Protein AF-A0A527G2M5-F1 (afdb_monomer_lite)

Secondary structure (DSSP, 8-state):
-HHHHT--EE-TT--HHHHHHHHHH-SS-EEBSS--BTTTS--TTSBPHHHHHHHHHTT--EEEP--HHHH-SS--SHHHHHHHHHHHHHHH-GGGEEE----------

Structure (mmCIF, N/CA/C/O backbone):
data_AF-A0A527G2M5-F1
#
_entry.id   AF-A0A527G2M5-F1
#
loop_
_atom_site.group_PDB
_atom_site.id
_atom_site.type_symbol
_atom_site.label_atom_id
_atom_site.label_alt_id
_atom_site.label_comp_id
_atom_site.label_asym_id
_atom_site.label_entity_id
_atom_site.label_seq_id
_atom_site.pdbx_PDB_ins_code
_atom_site.Cartn_x
_atom_site.Cartn_y
_atom_site.Cartn_z
_atom_site.occupancy
_atom_site.B_iso_or_equiv
_atom_site.auth_seq_id
_atom_site.auth_comp_id
_atom_site.auth_asym_id
_atom_site.auth_atom_id
_atom_site.pdbx_PDB_model_num
ATOM 1 N N . GLU A 1 1 ? -10.031 10.266 18.111 1.00 97.00 1 GLU A N 1
ATOM 2 C CA . GLU A 1 1 ? -11.334 10.749 17.605 1.00 97.00 1 GLU A CA 1
ATOM 3 C C . GLU A 1 1 ? -11.792 10.048 16.324 1.00 97.00 1 GLU A C 1
ATOM 5 O O . GLU A 1 1 ? -12.881 9.491 16.334 1.00 97.00 1 GLU A O 1
ATOM 10 N N . MET A 1 2 ? -10.975 9.973 15.262 1.00 98.00 2 MET A N 1
ATOM 11 C CA . MET A 1 2 ? -11.338 9.281 14.002 1.00 98.00 2 MET A CA 1
ATOM 12 C C . MET A 1 2 ? -11.881 7.856 14.222 1.00 98.00 2 MET A C 1
ATOM 14 O O . MET A 1 2 ? -12.956 7.523 13.727 1.00 98.00 2 MET A O 1
ATOM 18 N N . ASN A 1 3 ? -11.229 7.063 15.081 1.00 98.06 3 ASN A N 1
ATOM 19 C CA . ASN A 1 3 ? -11.691 5.710 15.421 1.00 98.06 3 ASN A CA 1
ATOM 20 C C . ASN A 1 3 ? -13.053 5.673 16.134 1.00 98.06 3 ASN A C 1
ATOM 22 O O . ASN A 1 3 ? -13.812 4.721 15.952 1.00 98.06 3 ASN A O 1
ATOM 26 N N . ARG A 1 4 ? -13.375 6.699 16.936 1.00 98.12 4 ARG A N 1
ATOM 27 C CA . ARG A 1 4 ? -14.676 6.843 17.614 1.00 98.12 4 ARG A CA 1
ATOM 28 C C . ARG A 1 4 ? -15.782 7.131 16.598 1.00 98.12 4 ARG A C 1
ATOM 30 O O . ARG A 1 4 ? -16.879 6.604 16.734 1.00 98.12 4 ARG A O 1
ATOM 37 N N . LEU A 1 5 ? -15.472 7.947 15.590 1.00 98.19 5 LEU A N 1
ATOM 38 C CA . LEU A 1 5 ? -16.386 8.324 14.509 1.00 98.19 5 LEU A CA 1
ATOM 39 C C . LEU A 1 5 ? -16.524 7.248 13.422 1.00 98.19 5 LEU A C 1
ATOM 41 O O . LEU A 1 5 ? -17.438 7.328 12.611 1.00 98.19 5 LEU A O 1
ATOM 45 N N . GLY A 1 6 ? -15.640 6.247 13.396 1.00 96.31 6 GLY A N 1
ATOM 46 C CA . GLY A 1 6 ? -15.619 5.235 12.337 1.00 96.31 6 GLY A CA 1
ATOM 47 C C . GLY A 1 6 ? -15.051 5.751 11.012 1.00 96.31 6 GLY A C 1
ATOM 48 O O . GLY A 1 6 ? -15.383 5.217 9.961 1.00 96.31 6 GLY A O 1
ATOM 49 N N . MET A 1 7 ? -14.208 6.784 11.056 1.00 97.12 7 MET A N 1
ATOM 50 C CA . MET A 1 7 ? -13.492 7.283 9.882 1.00 97.12 7 MET A CA 1
ATOM 51 C C . MET A 1 7 ? -12.245 6.441 9.621 1.00 97.12 7 MET A C 1
ATOM 53 O O . MET A 1 7 ? -11.521 6.106 10.561 1.00 97.12 7 MET A O 1
ATOM 57 N N . PHE A 1 8 ? -11.955 6.162 8.349 1.00 94.19 8 PHE A N 1
ATOM 58 C CA . PHE A 1 8 ? -10.657 5.610 7.971 1.00 94.19 8 PHE A CA 1
ATOM 59 C C . PHE A 1 8 ? -9.542 6.607 8.274 1.00 94.19 8 PHE A C 1
ATOM 61 O O . PHE A 1 8 ? -9.681 7.807 8.025 1.00 94.19 8 PHE A O 1
ATOM 68 N N . VAL A 1 9 ? -8.429 6.091 8.789 1.00 98.25 9 VAL A N 1
ATOM 69 C CA . VAL A 1 9 ? -7.179 6.841 8.883 1.00 98.25 9 VAL A CA 1
ATOM 70 C C . VAL A 1 9 ? -6.340 6.469 7.671 1.00 98.25 9 VAL A C 1
ATOM 72 O O . VAL A 1 9 ? -5.906 5.325 7.551 1.00 98.25 9 VAL A O 1
ATOM 75 N N . ASP A 1 10 ? -6.152 7.420 6.763 1.00 98.69 10 ASP A N 1
ATOM 76 C CA . ASP A 1 10 ? -5.274 7.262 5.608 1.00 98.69 10 ASP A CA 1
ATOM 77 C C . ASP A 1 10 ? -3.908 7.870 5.913 1.00 98.69 10 ASP A C 1
ATOM 79 O O . ASP A 1 10 ? -3.806 9.018 6.350 1.00 98.69 10 ASP A O 1
ATOM 83 N N . VAL A 1 11 ? -2.862 7.079 5.706 1.00 98.69 11 VAL A N 1
ATOM 84 C CA . VAL A 1 11 ? -1.473 7.464 5.979 1.00 98.69 11 VAL A CA 1
ATOM 85 C C . VAL A 1 11 ? -0.647 7.624 4.705 1.00 98.69 11 VAL A C 1
ATOM 87 O O . VAL A 1 11 ? 0.570 7.831 4.768 1.00 98.69 11 VAL A O 1
ATOM 90 N N . THR A 1 12 ? -1.290 7.606 3.539 1.00 98.44 12 THR A N 1
ATOM 91 C CA . THR A 1 12 ? -0.665 8.036 2.288 1.00 98.44 12 THR A CA 1
ATOM 92 C C . THR A 1 12 ? -0.117 9.464 2.422 1.00 98.44 12 THR A C 1
ATOM 94 O O . THR A 1 12 ? -0.709 10.308 3.086 1.00 98.44 12 THR A O 1
ATOM 97 N N . HIS A 1 13 ? 1.055 9.734 1.833 1.00 98.06 13 HIS A N 1
ATOM 98 C CA . HIS A 1 13 ? 1.843 10.977 1.986 1.00 98.06 13 HIS A CA 1
ATOM 99 C C . HIS A 1 13 ? 2.476 11.247 3.362 1.00 98.06 13 HIS A C 1
ATOM 101 O O . HIS A 1 13 ? 3.274 12.179 3.473 1.00 98.06 13 HIS A O 1
ATOM 107 N N . THR A 1 14 ? 2.200 10.448 4.392 1.00 98.38 14 THR A N 1
ATOM 108 C CA . THR A 1 14 ? 2.877 10.616 5.686 1.00 98.38 14 THR A CA 1
ATOM 109 C C . THR A 1 14 ? 4.297 10.040 5.665 1.00 98.38 14 THR A C 1
ATOM 111 O O . THR A 1 14 ? 4.655 9.216 4.820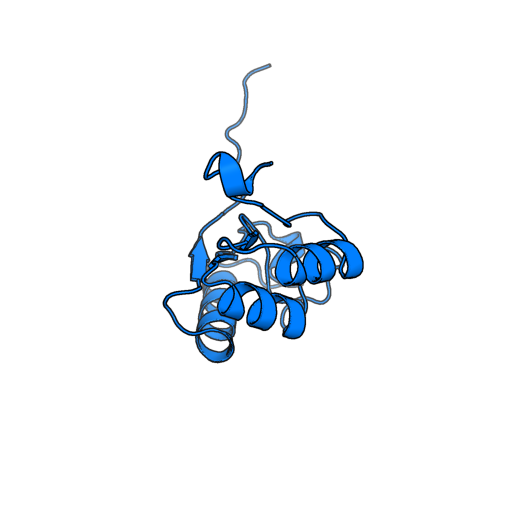 1.00 98.38 14 THR A O 1
ATOM 114 N N . GLY A 1 15 ? 5.140 10.488 6.599 1.00 98.06 15 GLY A N 1
ATOM 115 C CA . GLY A 1 15 ? 6.467 9.908 6.796 1.00 98.06 15 GLY A CA 1
ATOM 116 C C . GLY A 1 15 ? 6.399 8.531 7.463 1.00 98.06 15 GLY A C 1
ATOM 117 O O . GLY A 1 15 ? 5.434 8.218 8.159 1.00 98.06 15 GLY A O 1
ATOM 118 N N . TYR A 1 16 ? 7.468 7.740 7.316 1.00 98.56 16 TYR A N 1
ATOM 119 C CA . TYR A 1 16 ? 7.575 6.395 7.901 1.00 98.56 16 TYR A CA 1
ATOM 120 C C . TYR A 1 16 ? 7.181 6.378 9.386 1.00 98.56 16 TYR A C 1
ATOM 122 O O . TYR A 1 16 ? 6.252 5.665 9.760 1.00 98.56 16 TYR A O 1
ATOM 130 N N . ARG A 1 17 ? 7.800 7.239 10.207 1.00 98.62 17 ARG A N 1
ATOM 131 C CA . ARG A 1 17 ? 7.525 7.316 11.650 1.00 98.62 17 ARG A CA 1
ATOM 132 C C . ARG A 1 17 ? 6.039 7.538 11.942 1.00 98.62 17 ARG A C 1
ATOM 134 O O . ARG A 1 17 ? 5.450 6.761 12.679 1.00 98.62 17 ARG A O 1
ATOM 141 N N . THR A 1 18 ? 5.432 8.550 11.321 1.00 98.69 18 THR A N 1
ATOM 142 C CA . THR A 1 18 ? 4.009 8.870 11.505 1.00 98.69 18 THR A CA 1
ATOM 143 C C . THR A 1 18 ? 3.113 7.706 11.099 1.00 98.69 18 THR A C 1
ATOM 145 O O . THR A 1 18 ? 2.219 7.348 11.856 1.00 98.69 18 THR A O 1
ATOM 148 N N . SER A 1 19 ? 3.359 7.081 9.944 1.00 98.69 19 SER A N 1
ATOM 149 C CA . SER A 1 19 ? 2.542 5.946 9.500 1.00 98.69 19 SER A CA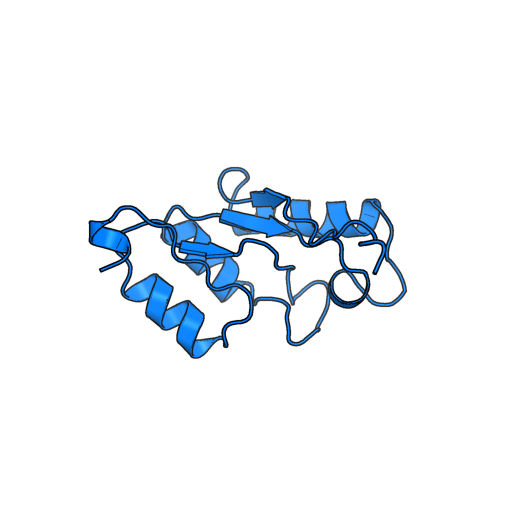 1
ATOM 150 C C . SER A 1 19 ? 2.615 4.759 10.469 1.00 98.69 19 SER A C 1
ATOM 152 O O . SER A 1 19 ? 1.587 4.166 10.783 1.00 98.69 19 SER A O 1
ATOM 154 N N . MET A 1 20 ? 3.808 4.446 10.988 1.00 98.81 20 MET A N 1
ATOM 155 C CA . MET A 1 20 ? 4.015 3.336 11.920 1.00 98.81 20 MET A CA 1
ATOM 156 C C . MET A 1 20 ? 3.363 3.611 13.278 1.00 98.81 20 MET A C 1
ATOM 158 O O . MET A 1 20 ? 2.626 2.762 13.770 1.00 98.81 20 MET A O 1
ATOM 162 N N . GLU A 1 21 ? 3.551 4.811 13.837 1.00 98.81 21 GLU A N 1
ATOM 163 C CA . GLU A 1 21 ? 2.919 5.216 15.103 1.00 98.81 21 GLU A CA 1
ATOM 164 C C . GLU A 1 21 ? 1.382 5.226 14.993 1.00 98.81 21 GLU A C 1
ATOM 166 O O . GLU A 1 21 ? 0.685 4.791 15.907 1.00 98.81 21 GLU A O 1
ATOM 171 N N . VAL A 1 22 ? 0.828 5.659 13.854 1.00 98.69 22 VAL A N 1
ATOM 172 C CA . VAL A 1 22 ? -0.623 5.602 13.604 1.00 98.69 22 VAL A CA 1
ATOM 173 C C . VAL A 1 22 ? -1.132 4.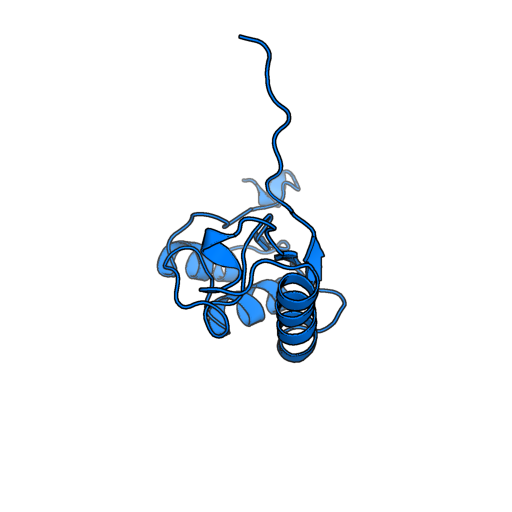159 13.565 1.00 98.69 22 VAL A C 1
ATOM 175 O O . VAL A 1 22 ? -2.176 3.874 14.152 1.00 98.69 22 VAL A O 1
ATOM 178 N N . MET A 1 23 ? -0.413 3.247 12.904 1.00 98.56 23 MET A N 1
ATOM 179 C CA . MET A 1 23 ? -0.784 1.826 12.838 1.00 98.56 23 MET A CA 1
ATOM 180 C C . MET A 1 23 ? -0.664 1.112 14.190 1.00 98.56 23 MET A C 1
ATOM 182 O O . MET A 1 23 ? -1.416 0.177 14.441 1.00 98.56 23 MET A O 1
ATOM 186 N N . GLU A 1 24 ? 0.239 1.557 15.064 1.00 98.31 24 GLU A N 1
ATOM 187 C CA . GLU A 1 24 ? 0.350 1.061 16.440 1.00 98.31 24 GLU A CA 1
ATOM 188 C C . GLU A 1 24 ? -0.781 1.587 17.339 1.00 98.31 24 GLU A C 1
ATOM 190 O O . GLU A 1 24 ? -1.345 0.840 18.137 1.00 98.31 24 GLU A O 1
ATOM 195 N N . TYR A 1 25 ? -1.138 2.867 17.205 1.00 97.81 25 TYR A N 1
ATOM 196 C CA . TYR A 1 25 ? -2.133 3.510 18.066 1.00 97.81 25 TYR A CA 1
ATOM 197 C C . TYR A 1 25 ? -3.583 3.220 17.651 1.00 97.81 25 TYR A C 1
ATOM 199 O O . TYR A 1 25 ? -4.502 3.245 18.478 1.00 97.81 25 TYR A O 1
ATOM 207 N N . SER A 1 26 ? -3.827 2.987 16.361 1.00 98.00 26 SER A N 1
ATOM 208 C CA . SER A 1 26 ? -5.179 2.783 15.856 1.00 98.00 26 SER A CA 1
ATOM 209 C C . SER A 1 26 ? -5.733 1.406 16.232 1.00 98.00 26 SER A C 1
ATOM 211 O O . SER A 1 26 ? -5.175 0.371 15.899 1.00 98.00 26 SER A O 1
ATOM 213 N N . ASN A 1 27 ? -6.921 1.392 16.837 1.00 96.88 27 ASN A N 1
ATOM 214 C CA . ASN A 1 27 ? -7.739 0.188 17.041 1.00 96.88 27 ASN A CA 1
ATOM 215 C C . ASN A 1 27 ? -8.768 -0.066 15.916 1.00 96.88 27 ASN A C 1
ATOM 217 O O . ASN A 1 27 ? -9.714 -0.835 16.092 1.00 96.88 27 ASN A O 1
ATOM 221 N N . ARG A 1 28 ? -8.622 0.622 14.781 1.00 97.94 28 ARG A N 1
ATOM 222 C CA . ARG A 1 28 ? -9.414 0.453 13.553 1.00 97.94 28 ARG A CA 1
ATOM 223 C C . ARG A 1 28 ? -8.457 0.284 12.363 1.00 97.94 28 ARG A C 1
ATOM 225 O O . ARG A 1 28 ? -7.334 0.788 12.447 1.00 97.94 28 ARG A O 1
ATOM 232 N N . PRO A 1 29 ? -8.897 -0.344 11.258 1.00 98.19 29 PRO A N 1
ATOM 233 C CA . PRO A 1 29 ? -8.095 -0.449 10.043 1.00 98.19 29 PRO A CA 1
ATOM 234 C C . PRO A 1 29 ? -7.539 0.900 9.574 1.00 98.19 29 PRO A C 1
ATOM 236 O O . PRO A 1 29 ? -8.275 1.885 9.467 1.00 98.19 29 PRO A O 1
ATOM 239 N N . VAL A 1 30 ? -6.238 0.921 9.293 1.00 98.75 30 VAL A N 1
ATOM 240 C CA . VAL A 1 30 ? -5.507 2.053 8.707 1.00 98.75 30 VAL A CA 1
ATOM 241 C C . VAL A 1 30 ? -5.271 1.743 7.236 1.00 98.75 30 VAL A C 1
ATOM 243 O O . VAL A 1 30 ? -5.027 0.592 6.895 1.00 98.75 30 VAL A O 1
ATOM 246 N N . ILE A 1 31 ? -5.355 2.733 6.354 1.00 98.81 31 ILE A N 1
ATOM 247 C CA . ILE A 1 31 ? -5.201 2.506 4.914 1.00 98.81 31 ILE A CA 1
ATOM 248 C C . ILE A 1 31 ? -4.036 3.303 4.336 1.00 98.81 31 ILE A C 1
ATOM 250 O O . ILE A 1 31 ? -3.680 4.371 4.831 1.00 98.81 31 ILE A O 1
ATOM 254 N N . PHE A 1 32 ? -3.495 2.795 3.236 1.00 98.88 32 PHE A N 1
ATOM 255 C CA . PHE A 1 32 ? -2.803 3.600 2.242 1.00 98.88 32 PHE A CA 1
ATOM 256 C C . PHE A 1 32 ? -3.706 3.679 1.010 1.00 98.88 32 PHE A C 1
ATOM 258 O O . PHE A 1 32 ? -3.756 2.736 0.225 1.00 98.88 32 PHE A O 1
ATOM 265 N N . SER A 1 33 ? -4.449 4.772 0.859 1.00 98.56 33 SER A N 1
ATOM 266 C CA . SER A 1 33 ? -5.368 5.013 -0.267 1.00 98.56 33 SER A CA 1
ATOM 267 C C . SER A 1 33 ? -4.720 4.981 -1.662 1.00 98.56 33 SER A C 1
ATOM 269 O O . SER A 1 33 ? -5.395 4.599 -2.616 1.00 98.56 33 SER A O 1
ATOM 271 N N . HIS A 1 34 ? -3.438 5.350 -1.794 1.00 98.50 34 HIS A N 1
ATOM 272 C CA . HIS A 1 34 ? -2.706 5.356 -3.075 1.00 98.50 34 HIS A CA 1
ATOM 273 C C . HIS A 1 34 ? -1.180 5.348 -2.866 1.00 98.50 34 HIS A C 1
ATOM 275 O O . HIS A 1 34 ? -0.514 6.386 -2.813 1.00 98.50 34 HIS A O 1
ATOM 281 N N . SER A 1 35 ? -0.575 4.169 -2.716 1.00 98.56 35 SER A N 1
ATOM 282 C CA . SER A 1 35 ? 0.875 4.004 -2.524 1.00 98.56 35 SER A CA 1
ATOM 283 C C . SER A 1 35 ? 1.404 2.716 -3.156 1.00 98.56 35 SER A C 1
ATOM 285 O O . SER A 1 35 ? 0.710 1.708 -3.207 1.00 98.56 35 SER A O 1
ATOM 287 N N . ASN A 1 36 ? 2.668 2.742 -3.588 1.00 98.06 36 ASN A N 1
ATOM 288 C CA . ASN A 1 36 ? 3.341 1.605 -4.217 1.00 98.06 36 ASN A CA 1
ATOM 289 C C . ASN A 1 36 ? 4.476 1.053 -3.343 1.00 98.06 36 ASN A C 1
ATOM 291 O O . ASN A 1 36 ? 4.959 1.713 -2.419 1.00 98.06 36 ASN A O 1
ATOM 295 N N . ALA A 1 37 ? 4.922 -0.164 -3.659 1.00 97.88 37 ALA A N 1
ATOM 296 C CA . ALA A 1 37 ? 6.017 -0.843 -2.968 1.00 97.88 37 ALA A CA 1
ATOM 297 C C . ALA A 1 37 ? 7.384 -0.211 -3.273 1.00 97.88 37 ALA A C 1
ATOM 299 O O . ALA A 1 37 ? 7.813 -0.127 -4.428 1.00 97.88 37 ALA A O 1
ATOM 300 N N . LYS A 1 38 ? 8.120 0.176 -2.228 1.00 97.94 38 LYS A N 1
ATOM 301 C CA . LYS A 1 38 ? 9.453 0.778 -2.374 1.00 97.94 38 LYS A CA 1
ATOM 302 C C . LYS A 1 38 ? 10.497 -0.203 -2.906 1.00 97.94 38 LYS A C 1
ATOM 304 O O . LYS A 1 38 ? 11.429 0.220 -3.582 1.00 97.94 38 LYS A O 1
ATOM 309 N N . ALA A 1 39 ? 10.318 -1.497 -2.642 1.00 97.56 39 ALA A N 1
ATOM 310 C CA . ALA A 1 39 ? 11.180 -2.560 -3.154 1.00 97.56 39 ALA A CA 1
ATOM 311 C C . ALA A 1 39 ? 11.204 -2.627 -4.692 1.00 97.56 39 ALA A C 1
ATOM 313 O O . ALA A 1 39 ? 12.222 -2.978 -5.281 1.00 97.56 39 ALA A O 1
ATOM 314 N N . LEU A 1 40 ? 10.099 -2.251 -5.343 1.00 96.06 40 LEU A N 1
ATOM 315 C CA . LEU A 1 40 ? 9.966 -2.247 -6.799 1.00 96.06 40 LEU A CA 1
ATOM 316 C C . LEU A 1 40 ? 10.321 -0.889 -7.421 1.00 96.06 40 LEU A C 1
ATOM 318 O O . LEU A 1 40 ? 10.817 -0.824 -8.544 1.00 96.06 40 LEU A O 1
ATOM 322 N N . CYS A 1 41 ? 10.096 0.208 -6.704 1.00 95.75 41 CYS A N 1
ATOM 323 C CA . CYS A 1 41 ? 10.496 1.538 -7.141 1.00 95.75 41 CYS A CA 1
ATOM 324 C C . CYS A 1 41 ? 10.958 2.343 -5.922 1.00 95.75 41 CYS A C 1
ATOM 326 O O . CYS A 1 41 ? 10.147 2.702 -5.068 1.00 95.75 41 CYS A O 1
ATOM 328 N N . GLY A 1 42 ? 12.258 2.650 -5.855 1.00 95.06 42 GLY A N 1
ATOM 329 C CA . GLY A 1 42 ? 12.932 3.287 -4.713 1.00 95.06 42 GLY A CA 1
ATOM 330 C C . GLY A 1 42 ? 12.545 4.747 -4.432 1.00 95.06 42 GLY A C 1
ATOM 331 O O . GLY A 1 42 ? 13.292 5.471 -3.775 1.00 95.06 42 GLY A O 1
ATOM 332 N N . HIS A 1 43 ? 11.392 5.201 -4.918 1.00 95.25 43 HIS A N 1
ATOM 333 C CA . HIS A 1 43 ? 10.906 6.560 -4.756 1.00 95.25 43 HIS A CA 1
ATOM 334 C C . HIS A 1 43 ? 10.501 6.851 -3.298 1.00 95.25 43 HIS A C 1
ATOM 336 O O . HIS A 1 43 ? 9.920 6.013 -2.612 1.00 95.25 43 HIS A O 1
ATOM 342 N N . GLY A 1 44 ? 10.754 8.072 -2.810 1.00 95.19 44 GLY A N 1
ATOM 343 C CA . GLY A 1 44 ? 10.475 8.465 -1.417 1.00 95.19 44 GLY A CA 1
ATOM 344 C C . GLY A 1 44 ? 8.994 8.436 -1.013 1.00 95.19 44 GLY A C 1
ATOM 345 O O . GLY A 1 44 ? 8.695 8.354 0.173 1.00 95.19 44 GLY A O 1
ATOM 346 N N . ARG A 1 45 ? 8.074 8.474 -1.988 1.00 95.81 45 ARG A N 1
ATOM 347 C CA . ARG A 1 45 ? 6.627 8.286 -1.760 1.00 95.81 45 ARG A CA 1
ATOM 348 C C . ARG A 1 45 ? 6.212 6.830 -1.585 1.00 95.81 45 ARG A C 1
ATOM 350 O O . ARG A 1 45 ? 5.131 6.605 -1.052 1.00 95.81 45 ARG A O 1
ATOM 357 N N . ASN A 1 46 ? 7.025 5.881 -2.033 1.00 98.06 46 ASN A N 1
ATOM 358 C CA . ASN A 1 46 ? 6.700 4.469 -1.926 1.00 98.06 46 ASN A CA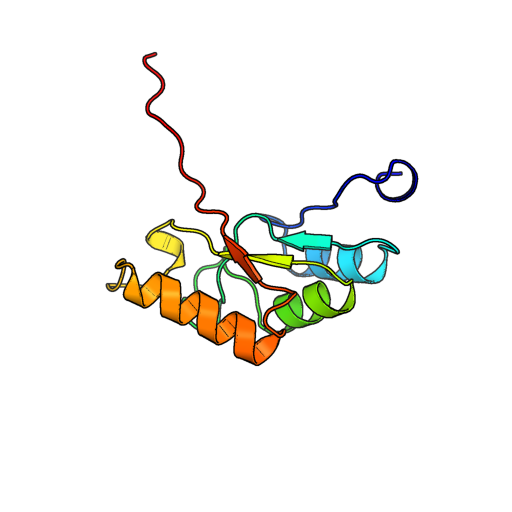 1
ATOM 359 C C . ASN A 1 46 ? 7.005 3.954 -0.525 1.00 98.06 46 ASN A C 1
ATOM 361 O O . ASN A 1 46 ? 7.907 4.445 0.159 1.00 98.06 46 ASN A O 1
ATOM 365 N N . ILE A 1 47 ? 6.232 2.961 -0.108 1.00 98.75 47 ILE A N 1
ATOM 366 C CA . ILE A 1 47 ? 6.212 2.475 1.267 1.00 98.75 47 ILE A CA 1
ATOM 367 C C . ILE A 1 47 ? 7.049 1.209 1.408 1.00 98.75 47 ILE A C 1
ATOM 369 O O . ILE A 1 47 ? 7.195 0.429 0.465 1.00 98.75 47 ILE A O 1
ATOM 373 N N . THR A 1 48 ? 7.652 1.033 2.578 1.00 98.81 48 THR A N 1
ATOM 374 C CA . THR A 1 48 ? 8.484 -0.136 2.868 1.00 98.81 48 THR A CA 1
ATOM 375 C C . THR A 1 48 ? 7.627 -1.380 3.084 1.00 98.81 48 THR A C 1
ATOM 377 O O . THR A 1 48 ? 6.462 -1.295 3.472 1.00 98.81 48 THR A O 1
ATOM 380 N N . ASP A 1 49 ? 8.230 -2.555 2.918 1.00 98.88 49 ASP A N 1
ATOM 381 C CA . ASP A 1 49 ? 7.596 -3.843 3.222 1.00 98.88 49 ASP A CA 1
ATOM 382 C C . ASP A 1 49 ? 7.063 -3.906 4.655 1.00 98.88 49 ASP A C 1
ATOM 384 O O . ASP A 1 49 ? 6.036 -4.522 4.937 1.00 98.88 49 ASP A O 1
ATOM 388 N N . GLU A 1 50 ? 7.762 -3.250 5.579 1.00 98.81 50 GLU A N 1
ATOM 389 C CA . GLU A 1 50 ? 7.339 -3.144 6.965 1.00 98.81 50 GLU A CA 1
ATOM 390 C C . GLU A 1 50 ? 6.040 -2.345 7.108 1.00 98.81 50 GLU A C 1
ATOM 392 O O . GLU A 1 50 ? 5.135 -2.804 7.805 1.00 98.81 50 GLU A O 1
ATOM 397 N N . GLN A 1 51 ? 5.917 -1.206 6.416 1.00 98.88 51 GLN A N 1
ATOM 398 C CA . GLN A 1 51 ? 4.684 -0.415 6.396 1.00 98.88 51 GLN A CA 1
ATOM 399 C C . GLN A 1 51 ? 3.530 -1.206 5.766 1.00 98.88 51 GLN A C 1
ATOM 401 O O . GLN A 1 51 ? 2.421 -1.184 6.296 1.00 98.88 51 GLN A O 1
ATOM 406 N N . ILE A 1 52 ? 3.789 -1.956 4.687 1.00 98.88 52 ILE A N 1
ATOM 407 C CA . ILE A 1 52 ? 2.784 -2.811 4.030 1.00 98.88 52 ILE A CA 1
ATOM 408 C C . ILE A 1 52 ? 2.275 -3.885 5.002 1.00 98.88 52 ILE A C 1
ATOM 410 O O . ILE A 1 52 ? 1.070 -4.012 5.226 1.00 98.88 52 ILE A O 1
ATOM 414 N N . LYS A 1 53 ? 3.186 -4.622 5.649 1.00 98.81 53 LYS A N 1
ATOM 415 C CA . LYS A 1 53 ? 2.823 -5.652 6.636 1.00 98.81 53 LYS A CA 1
ATOM 416 C C . LYS A 1 53 ? 2.126 -5.055 7.856 1.00 98.81 53 LYS A C 1
ATOM 418 O O . LYS A 1 53 ? 1.215 -5.677 8.397 1.00 98.81 53 LYS A O 1
ATOM 423 N N . ALA A 1 54 ? 2.558 -3.883 8.322 1.00 98.75 54 ALA A N 1
ATOM 424 C CA . ALA A 1 54 ? 1.914 -3.182 9.428 1.00 98.75 54 ALA A CA 1
ATOM 425 C C . ALA A 1 54 ? 0.472 -2.805 9.081 1.00 98.75 54 ALA A C 1
ATOM 427 O O . ALA A 1 54 ? -0.423 -3.097 9.869 1.00 98.75 54 ALA A O 1
ATOM 428 N N . CYS A 1 55 ? 0.237 -2.279 7.877 1.00 98.81 55 CYS A N 1
ATOM 429 C CA . CYS A 1 55 ? -1.096 -1.938 7.393 1.00 98.81 55 CYS A CA 1
ATOM 430 C C . CYS A 1 55 ? -2.007 -3.169 7.390 1.00 98.81 55 CYS A C 1
ATOM 432 O O . CYS A 1 55 ? -3.096 -3.136 7.968 1.00 98.81 55 CYS A O 1
ATOM 434 N N . ALA A 1 56 ? -1.525 -4.284 6.836 1.00 98.69 56 ALA A N 1
ATOM 435 C CA . ALA A 1 56 ? -2.258 -5.547 6.809 1.00 98.69 56 ALA A CA 1
ATOM 436 C C . ALA A 1 56 ? -2.623 -6.048 8.219 1.00 98.69 56 ALA A C 1
ATOM 438 O O . ALA A 1 56 ? -3.765 -6.438 8.459 1.00 98.69 56 ALA A O 1
ATOM 439 N N . ARG A 1 57 ? -1.703 -5.947 9.195 1.00 98.62 57 ARG A N 1
ATOM 440 C CA . ARG A 1 57 ? -1.971 -6.316 10.601 1.00 98.62 57 ARG A CA 1
ATOM 441 C C . ARG A 1 57 ? -3.079 -5.487 11.255 1.00 98.62 57 ARG A C 1
ATOM 443 O O . ARG A 1 57 ? -3.730 -5.994 12.163 1.00 98.62 57 ARG A O 1
ATOM 450 N N . THR A 1 58 ? -3.325 -4.256 10.800 1.00 98.50 58 THR A N 1
ATOM 451 C CA . THR A 1 58 ? -4.469 -3.456 11.283 1.00 98.50 58 THR A CA 1
ATOM 452 C C . THR A 1 58 ? -5.819 -3.921 10.718 1.00 98.50 58 THR A C 1
ATOM 454 O O . THR A 1 58 ? -6.860 -3.411 11.125 1.00 98.50 58 THR A O 1
ATOM 457 N N . GLY A 1 59 ? -5.828 -4.865 9.767 1.00 98.19 59 GLY A N 1
ATOM 458 C CA . GLY A 1 59 ? -7.002 -5.185 8.950 1.00 98.19 59 GLY A CA 1
ATOM 459 C C . GLY A 1 59 ? -7.2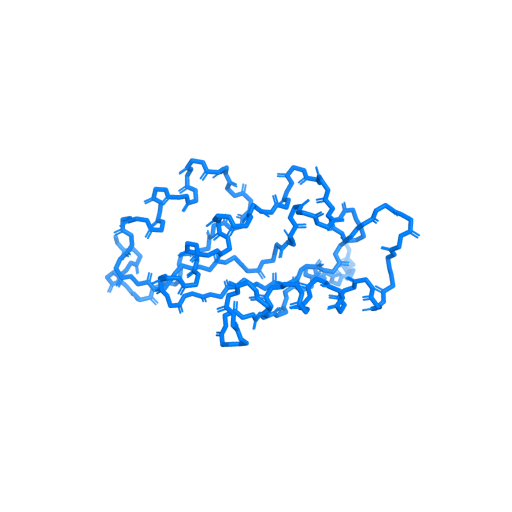15 -4.206 7.789 1.00 98.19 59 GLY A C 1
ATOM 460 O O . GLY A 1 59 ? -8.297 -4.168 7.210 1.00 98.19 59 GLY A O 1
ATOM 461 N N . GLY A 1 60 ? -6.211 -3.375 7.498 1.00 98.44 60 GLY A N 1
ATOM 462 C CA . GLY A 1 60 ? -6.243 -2.303 6.509 1.00 98.44 60 GLY A CA 1
ATOM 463 C C . GLY A 1 60 ? -5.937 -2.737 5.082 1.00 98.44 60 GLY A C 1
ATOM 464 O O . GLY A 1 60 ? -5.672 -3.908 4.822 1.00 98.44 60 GLY A O 1
ATOM 465 N N . ILE A 1 61 ? -5.927 -1.771 4.163 1.00 98.56 61 ILE A N 1
ATOM 466 C CA . ILE A 1 61 ? -5.627 -1.994 2.744 1.00 98.56 61 ILE A CA 1
ATOM 467 C C . ILE A 1 61 ? -4.525 -1.056 2.252 1.00 98.56 61 ILE A C 1
ATOM 469 O O . ILE A 1 61 ? -4.455 0.105 2.660 1.00 98.56 61 ILE A O 1
ATOM 473 N N . VAL A 1 62 ? -3.704 -1.553 1.331 1.00 98.88 62 VAL A N 1
ATOM 474 C CA . VAL A 1 62 ? -2.788 -0.746 0.524 1.00 98.88 62 VAL A CA 1
ATOM 475 C C . VAL A 1 62 ? -3.301 -0.738 -0.910 1.00 98.88 62 VAL A C 1
ATOM 477 O O . VAL A 1 62 ? -3.376 -1.781 -1.558 1.00 98.88 62 VAL A O 1
ATOM 480 N N . ALA A 1 63 ? -3.673 0.437 -1.404 1.00 98.62 63 ALA A N 1
ATOM 481 C CA . ALA A 1 63 ? -4.176 0.615 -2.754 1.00 98.62 63 ALA A CA 1
ATOM 482 C C . ALA A 1 63 ? -3.085 1.149 -3.692 1.00 98.62 63 ALA A C 1
ATOM 484 O O . ALA A 1 63 ? -2.416 2.135 -3.389 1.00 98.62 63 ALA A O 1
ATOM 485 N N . ILE A 1 64 ? -2.905 0.472 -4.829 1.00 98.06 64 ILE A N 1
ATOM 486 C CA . ILE A 1 64 ? -1.853 0.763 -5.811 1.00 98.06 64 ILE A CA 1
ATOM 487 C C . ILE A 1 64 ? -2.145 2.059 -6.564 1.00 98.06 64 ILE A C 1
ATOM 489 O O . ILE A 1 64 ? -3.261 2.266 -7.048 1.00 98.06 64 ILE A O 1
ATOM 493 N N . VAL A 1 65 ? -1.118 2.904 -6.689 1.00 97.06 65 VAL A N 1
ATOM 494 C CA . VAL A 1 65 ? -1.176 4.191 -7.391 1.00 97.06 65 VAL A CA 1
ATOM 495 C C . VAL A 1 65 ? -0.661 4.084 -8.824 1.00 97.06 65 VAL A C 1
ATOM 497 O O . VAL A 1 65 ? 0.370 3.464 -9.086 1.00 97.06 65 VAL A O 1
ATOM 500 N N . GLY A 1 66 ? -1.372 4.729 -9.754 1.00 94.38 66 GLY A N 1
ATOM 501 C CA . GLY A 1 66 ? -1.114 4.676 -11.197 1.00 94.38 66 GLY A CA 1
ATOM 502 C C . GLY A 1 66 ? -0.139 5.736 -11.717 1.00 94.38 66 GLY A C 1
ATOM 503 O O . GLY A 1 66 ? 0.025 5.879 -12.924 1.00 94.38 66 GLY A O 1
ATOM 504 N N . LEU A 1 67 ? 0.498 6.511 -10.836 1.00 92.81 67 LEU A N 1
ATOM 505 C CA . LEU A 1 67 ? 1.410 7.576 -11.245 1.00 92.81 67 LEU A CA 1
ATOM 506 C C . LEU A 1 67 ? 2.773 7.013 -11.655 1.00 92.81 67 LEU A C 1
ATOM 508 O O . LEU A 1 67 ? 3.491 6.433 -10.840 1.00 92.81 67 LEU A O 1
ATOM 512 N N . ASN A 1 68 ? 3.173 7.286 -12.899 1.00 90.94 68 ASN A N 1
ATOM 513 C CA . ASN A 1 68 ? 4.420 6.821 -13.523 1.00 90.94 68 ASN A CA 1
ATOM 514 C C . ASN A 1 68 ? 5.659 6.959 -12.627 1.00 90.94 68 ASN A C 1
ATOM 516 O O . ASN A 1 68 ? 6.459 6.035 -12.513 1.00 90.94 68 ASN A O 1
ATOM 520 N N . ARG A 1 69 ? 5.793 8.096 -11.933 1.00 91.88 69 ARG A N 1
ATOM 521 C CA . ARG A 1 69 ? 6.929 8.390 -11.044 1.00 91.88 69 ARG A CA 1
ATOM 522 C C . ARG A 1 69 ? 7.074 7.397 -9.880 1.00 91.88 69 ARG A C 1
ATOM 524 O O . ARG A 1 69 ? 8.146 7.318 -9.286 1.00 91.88 69 ARG A O 1
ATOM 531 N N . PHE A 1 70 ? 6.004 6.688 -9.527 1.00 94.62 70 PHE A N 1
ATOM 532 C CA . PHE A 1 70 ? 5.932 5.786 -8.377 1.00 94.62 70 PHE A CA 1
ATOM 533 C C . PHE A 1 70 ? 5.856 4.303 -8.777 1.00 94.62 70 PHE A C 1
ATOM 535 O O . PHE A 1 70 ? 5.955 3.449 -7.898 1.00 94.62 70 PHE A O 1
ATOM 542 N N . LEU A 1 71 ? 5.668 3.983 -10.063 1.00 92.44 71 LEU A N 1
ATOM 543 C CA . LEU A 1 71 ? 5.551 2.607 -10.577 1.00 92.44 71 LEU A CA 1
ATOM 544 C C . LEU A 1 71 ? 6.913 1.975 -10.911 1.00 92.44 71 LEU A C 1
ATOM 546 O O . LEU A 1 71 ? 7.144 0.786 -10.706 1.00 92.44 71 LEU A O 1
ATOM 550 N N . GLY A 1 72 ? 7.853 2.760 -11.422 1.00 84.69 72 GLY A N 1
ATOM 551 C CA . GLY A 1 72 ? 9.152 2.235 -11.827 1.00 84.69 72 GLY A CA 1
ATOM 552 C C . GLY A 1 72 ? 9.820 3.114 -12.864 1.00 84.69 72 GLY A C 1
ATOM 553 O O . GLY A 1 72 ? 9.166 3.754 -13.684 1.00 84.69 72 GLY A O 1
ATOM 554 N N . GLU A 1 73 ? 11.147 3.153 -12.828 1.00 75.44 73 GLU A N 1
ATOM 555 C CA . GLU A 1 73 ? 11.915 3.862 -13.844 1.00 75.44 73 GLU A CA 1
ATOM 556 C C . GLU A 1 73 ? 11.866 3.072 -15.158 1.00 75.44 73 GLU A C 1
ATOM 558 O O . GLU A 1 73 ? 12.216 1.894 -15.203 1.00 75.44 73 GLU A O 1
ATOM 563 N N . GLY A 1 74 ? 11.392 3.707 -16.231 1.00 77.12 74 GLY A N 1
ATOM 564 C CA . GLY A 1 74 ? 11.397 3.131 -17.580 1.00 77.12 74 GLY A CA 1
ATOM 565 C C . GLY A 1 74 ? 10.332 2.064 -17.871 1.00 77.12 74 GLY A C 1
ATOM 566 O O . GLY A 1 74 ? 10.215 1.659 -19.023 1.00 77.12 74 GLY A O 1
ATOM 567 N N . ARG A 1 75 ? 9.533 1.644 -16.880 1.00 82.38 75 ARG A N 1
ATOM 568 C CA . ARG A 1 75 ? 8.360 0.770 -17.059 1.00 82.38 75 ARG A CA 1
ATOM 569 C C . ARG A 1 75 ? 7.139 1.400 -16.401 1.00 82.38 75 ARG A C 1
ATOM 571 O O . ARG A 1 75 ? 7.038 1.430 -15.180 1.00 82.38 75 ARG A O 1
ATOM 578 N N . THR A 1 76 ? 6.234 1.934 -17.211 1.00 84.25 76 THR A N 1
ATOM 579 C CA . THR A 1 76 ? 5.025 2.645 -16.754 1.00 84.25 76 THR A CA 1
ATOM 580 C C . THR A 1 76 ? 3.780 2.118 -17.465 1.00 84.25 76 THR A C 1
ATOM 582 O O . THR A 1 76 ? 2.897 2.878 -17.856 1.00 84.25 76 THR A O 1
ATOM 585 N N . ASP A 1 77 ? 3.770 0.816 -17.720 1.00 90.44 77 ASP A N 1
ATOM 586 C CA . ASP A 1 77 ? 2.694 0.078 -18.367 1.00 90.44 77 ASP A CA 1
ATOM 587 C C . ASP A 1 77 ? 1.803 -0.617 -17.324 1.00 90.44 77 ASP A C 1
ATOM 589 O O . ASP A 1 77 ? 2.060 -0.594 -16.116 1.00 90.44 77 ASP A O 1
ATOM 593 N N . SER A 1 78 ? 0.713 -1.222 -17.800 1.00 92.69 78 SER A N 1
ATOM 594 C CA . SER A 1 78 ? -0.193 -2.011 -16.963 1.00 92.69 78 SER A CA 1
ATOM 595 C C . SER A 1 78 ? 0.501 -3.203 -16.310 1.00 92.69 78 SER A C 1
ATOM 597 O O . SER A 1 78 ? 0.133 -3.573 -15.198 1.00 92.69 78 SER A O 1
ATOM 599 N N . ASP A 1 79 ? 1.513 -3.771 -16.965 1.00 94.75 79 ASP A N 1
ATOM 600 C CA . ASP A 1 79 ? 2.274 -4.900 -16.433 1.00 94.75 79 ASP A CA 1
ATOM 601 C C . ASP A 1 79 ? 3.054 -4.462 -15.196 1.00 94.75 79 ASP A C 1
ATOM 603 O O . ASP A 1 79 ? 3.038 -5.147 -14.178 1.00 94.75 79 ASP A O 1
ATOM 607 N N . ARG A 1 80 ? 3.639 -3.256 -15.205 1.00 94.88 80 ARG A N 1
ATOM 608 C CA . ARG A 1 80 ? 4.295 -2.727 -14.010 1.00 94.88 80 ARG A CA 1
ATOM 609 C C . ARG A 1 80 ? 3.324 -2.453 -12.866 1.00 94.88 80 ARG A C 1
ATOM 611 O O . ARG A 1 80 ? 3.677 -2.626 -11.700 1.00 94.88 80 ARG A O 1
ATOM 618 N N . LEU A 1 81 ? 2.105 -2.027 -13.177 1.00 95.75 81 LEU A N 1
ATOM 619 C CA . LEU A 1 81 ? 1.053 -1.898 -12.172 1.00 95.75 81 LEU A CA 1
ATOM 620 C C . LEU A 1 81 ? 0.677 -3.273 -11.591 1.00 95.75 81 LEU A C 1
ATOM 622 O O . LEU A 1 81 ? 0.528 -3.393 -10.375 1.00 95.75 81 LEU A O 1
ATOM 626 N N . ALA A 1 82 ? 0.590 -4.308 -12.431 1.00 96.69 82 ALA A N 1
ATOM 627 C CA . ALA A 1 82 ? 0.347 -5.682 -12.002 1.00 96.69 82 ALA A CA 1
ATOM 628 C C . ALA A 1 82 ? 1.491 -6.238 -11.134 1.00 96.69 82 ALA A C 1
ATOM 630 O O . ALA A 1 82 ? 1.194 -6.820 -10.094 1.00 96.69 82 ALA A O 1
ATOM 631 N N . ASP A 1 83 ? 2.762 -5.961 -11.468 1.00 97.19 83 ASP A N 1
ATOM 632 C CA . ASP A 1 83 ? 3.928 -6.327 -10.641 1.00 97.19 83 ASP A CA 1
ATOM 633 C C . ASP A 1 83 ? 3.760 -5.810 -9.199 1.00 97.19 83 ASP A C 1
ATOM 635 O O . ASP A 1 83 ? 4.046 -6.502 -8.223 1.00 97.19 83 ASP A O 1
ATOM 639 N N . HIS A 1 84 ? 3.286 -4.567 -9.048 1.00 97.75 84 HIS A N 1
ATOM 640 C CA . HIS A 1 84 ? 3.034 -3.971 -7.739 1.00 97.75 84 HIS A CA 1
ATOM 641 C C . HIS A 1 84 ? 1.880 -4.641 -6.990 1.00 97.75 84 HIS A C 1
ATOM 643 O O . HIS A 1 84 ? 1.984 -4.828 -5.778 1.00 97.75 84 HIS A O 1
ATOM 649 N N . ILE A 1 85 ? 0.799 -5.000 -7.687 1.00 98.38 85 ILE A N 1
ATOM 650 C CA . ILE A 1 85 ? -0.323 -5.734 -7.091 1.00 98.38 85 ILE A CA 1
ATOM 651 C C . ILE A 1 85 ? 0.151 -7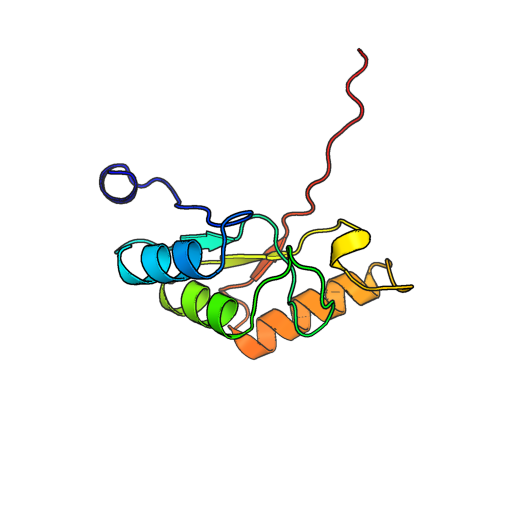.104 -6.601 1.00 98.38 85 ILE A C 1
ATOM 653 O O . ILE A 1 85 ? -0.068 -7.427 -5.437 1.00 98.38 85 ILE A O 1
ATOM 657 N N . GLU A 1 86 ? 0.823 -7.882 -7.453 1.00 98.62 86 GLU A N 1
ATOM 658 C CA . GLU A 1 86 ? 1.327 -9.221 -7.123 1.00 98.62 86 GLU A CA 1
ATOM 659 C C . GLU A 1 86 ? 2.277 -9.173 -5.924 1.00 98.62 86 GLU A C 1
ATOM 661 O O . GLU A 1 86 ? 2.079 -9.887 -4.943 1.00 98.62 86 GLU A O 1
ATOM 666 N N . TYR A 1 87 ? 3.221 -8.229 -5.928 1.00 98.62 87 TYR A N 1
ATOM 667 C CA . TYR A 1 87 ? 4.148 -8.042 -4.816 1.00 98.62 87 TYR A CA 1
ATOM 668 C C . TYR A 1 87 ? 3.437 -7.756 -3.483 1.00 98.62 87 TYR A C 1
ATOM 670 O O . TYR A 1 87 ? 3.828 -8.267 -2.433 1.00 98.62 87 TYR A O 1
ATOM 678 N N . LEU A 1 88 ? 2.378 -6.941 -3.500 1.00 98.69 88 LEU A N 1
ATOM 679 C CA . LEU A 1 88 ? 1.568 -6.678 -2.310 1.00 98.69 88 LEU A CA 1
ATOM 680 C C . LEU A 1 88 ? 0.762 -7.909 -1.877 1.00 98.69 88 LEU A C 1
ATOM 682 O O . LEU A 1 88 ? 0.655 -8.160 -0.676 1.00 98.69 88 LEU A O 1
ATOM 686 N N . VAL A 1 89 ? 0.210 -8.673 -2.823 1.00 98.75 89 VAL A N 1
ATOM 687 C CA . VAL A 1 89 ? -0.525 -9.916 -2.542 1.00 98.75 89 VAL A CA 1
ATOM 688 C C . VAL A 1 89 ? 0.387 -10.934 -1.862 1.00 98.75 89 VAL A C 1
ATOM 690 O O . VAL A 1 89 ? -0.009 -11.495 -0.842 1.00 98.75 89 VAL A O 1
ATOM 693 N N . ASP A 1 90 ? 1.613 -11.114 -2.351 1.00 98.69 90 ASP A N 1
ATOM 694 C CA . ASP A 1 90 ? 2.596 -12.020 -1.749 1.00 98.69 90 ASP A CA 1
ATOM 695 C C . ASP A 1 90 ? 2.976 -11.601 -0.323 1.00 98.69 90 ASP A C 1
ATOM 697 O O . ASP A 1 90 ? 3.203 -12.438 0.554 1.00 98.69 90 ASP A O 1
ATOM 701 N N . LEU A 1 91 ? 3.041 -10.292 -0.071 1.00 98.44 91 LEU A N 1
ATOM 702 C CA . LEU A 1 91 ? 3.520 -9.756 1.198 1.00 98.44 91 LEU A CA 1
ATOM 703 C C . LEU A 1 91 ? 2.438 -9.657 2.280 1.00 98.44 91 LEU A C 1
ATOM 705 O O . LEU A 1 91 ? 2.731 -9.845 3.465 1.00 98.44 91 LEU A O 1
ATOM 709 N N . ALA A 1 92 ? 1.220 -9.291 1.885 1.00 98.44 92 ALA A N 1
ATOM 710 C CA . ALA A 1 92 ? 0.126 -8.927 2.781 1.00 98.44 92 ALA A CA 1
ATOM 711 C C . ALA A 1 92 ? -1.119 -9.807 2.621 1.00 98.44 92 ALA A C 1
ATOM 713 O O . ALA A 1 92 ? -1.977 -9.790 3.498 1.00 98.44 92 ALA A O 1
ATOM 714 N N . GLY A 1 93 ? -1.218 -10.591 1.549 1.00 98.50 93 GLY A N 1
ATOM 715 C CA . GLY A 1 93 ? -2.405 -11.363 1.200 1.00 98.50 93 GLY A CA 1
ATOM 716 C C . GLY A 1 93 ? -3.435 -10.549 0.402 1.00 98.50 93 GLY A C 1
ATOM 717 O O . GLY A 1 93 ? -3.526 -9.326 0.541 1.00 98.50 93 GLY A O 1
ATOM 718 N N . PRO A 1 94 ? -4.272 -11.216 -0.413 1.00 98.31 94 PRO A N 1
ATOM 719 C CA . PRO A 1 94 ? -5.147 -10.551 -1.382 1.00 98.31 94 PRO A CA 1
ATOM 720 C C . PRO A 1 94 ? -6.250 -9.689 -0.752 1.00 98.31 94 PRO A C 1
ATOM 722 O O . PRO A 1 94 ? -6.748 -8.771 -1.393 1.00 98.31 94 PRO A O 1
ATOM 725 N N . ASN A 1 95 ? -6.606 -9.931 0.513 1.00 98.50 95 ASN A N 1
ATOM 726 C CA . ASN A 1 95 ? -7.615 -9.141 1.231 1.00 98.50 95 ASN A CA 1
ATOM 727 C C . ASN A 1 95 ? -7.121 -7.744 1.649 1.00 98.50 95 ASN A C 1
ATOM 729 O O . ASN A 1 95 ? -7.912 -6.943 2.141 1.00 98.50 95 ASN A O 1
ATOM 733 N N . HIS A 1 96 ? -5.827 -7.457 1.482 1.00 98.69 96 HIS A N 1
ATOM 734 C CA . HIS A 1 96 ? -5.184 -6.224 1.938 1.00 98.69 96 HIS A CA 1
ATOM 735 C C . HIS A 1 96 ? -4.698 -5.338 0.782 1.00 98.69 96 HIS A C 1
ATOM 737 O O . HIS A 1 96 ? -3.920 -4.408 1.001 1.00 98.69 96 HIS A O 1
ATOM 743 N N . VAL A 1 97 ? -5.160 -5.605 -0.444 1.00 98.69 97 VAL A N 1
ATOM 744 C CA . VAL A 1 97 ? -4.719 -4.917 -1.665 1.00 98.69 97 VAL A CA 1
ATOM 745 C C . VAL A 1 97 ? -5.905 -4.253 -2.362 1.00 98.69 97 VAL A C 1
ATOM 747 O O . VAL A 1 97 ? -6.974 -4.846 -2.485 1.00 98.69 97 VAL A O 1
ATOM 750 N N . GLY A 1 98 ? -5.720 -3.015 -2.821 1.00 98.00 98 GLY A N 1
ATOM 751 C CA . GLY A 1 98 ? -6.727 -2.252 -3.562 1.00 98.00 98 GLY A CA 1
ATOM 752 C C . GLY A 1 98 ? -6.148 -1.484 -4.752 1.00 98.00 98 GLY A C 1
ATOM 753 O O . GLY A 1 98 ? -4.963 -1.589 -5.068 1.00 98.00 98 GLY A O 1
ATOM 754 N N . ILE A 1 99 ? -6.984 -0.668 -5.395 1.00 97.06 99 ILE A N 1
ATOM 755 C CA . ILE A 1 99 ? -6.600 0.198 -6.517 1.00 97.06 99 ILE A CA 1
ATOM 756 C C . ILE A 1 99 ? -6.991 1.640 -6.184 1.00 97.06 99 ILE A C 1
ATOM 758 O O . ILE A 1 99 ? -8.151 1.911 -5.879 1.00 97.06 99 ILE A O 1
ATOM 762 N N . GLY A 1 100 ? -6.028 2.556 -6.269 1.00 97.00 100 GLY A N 1
ATOM 763 C CA . GLY A 1 100 ? -6.188 3.984 -6.000 1.00 97.00 100 GLY A CA 1
ATOM 764 C C . GLY A 1 100 ? -5.335 4.785 -6.974 1.00 97.00 100 GLY A C 1
ATOM 765 O O . GLY A 1 100 ? -4.257 5.252 -6.628 1.00 97.00 100 GLY A O 1
ATOM 766 N N . LEU A 1 101 ? -5.797 4.902 -8.224 1.00 95.00 101 LEU A N 1
ATOM 767 C CA . LEU A 1 101 ? -4.959 5.325 -9.355 1.00 95.00 101 LEU A CA 1
ATOM 768 C C . LEU A 1 101 ? -4.439 6.767 -9.282 1.00 95.00 101 LEU A C 1
ATOM 770 O O . LEU A 1 101 ? -3.533 7.092 -10.045 1.00 95.00 101 LEU A O 1
ATOM 774 N N . ASP A 1 102 ? -4.978 7.593 -8.379 1.00 94.38 102 ASP A N 1
ATOM 775 C CA . ASP A 1 102 ? -4.642 9.020 -8.254 1.00 94.38 102 ASP A CA 1
ATOM 776 C C . ASP A 1 102 ? -4.824 9.760 -9.595 1.00 94.38 102 ASP A C 1
ATOM 778 O O . ASP A 1 102 ? -3.990 10.539 -10.053 1.00 94.38 102 ASP A O 1
ATOM 782 N N . TYR A 1 103 ? -5.927 9.429 -10.275 1.00 89.94 103 TYR A N 1
ATOM 783 C CA . TYR A 1 103 ? -6.313 10.029 -11.544 1.00 89.94 103 TYR A CA 1
ATOM 784 C C . TYR A 1 103 ? -7.239 11.220 -11.294 1.00 89.94 103 TYR A C 1
ATOM 786 O O . TYR A 1 103 ? -8.282 11.079 -10.655 1.00 89.94 103 TYR A O 1
ATOM 794 N N . ALA A 1 104 ? -6.882 12.374 -11.850 1.00 85.00 104 ALA A N 1
ATOM 795 C CA . ALA A 1 104 ? -7.730 13.556 -11.882 1.00 85.00 104 ALA A CA 1
ATOM 796 C C . ALA A 1 104 ? -8.167 13.842 -13.321 1.00 85.00 104 ALA A C 1
ATOM 798 O O . ALA A 1 104 ? -7.370 13.747 -14.256 1.00 85.00 104 ALA A O 1
ATOM 799 N N . PHE A 1 105 ? -9.433 14.217 -13.495 1.00 82.88 105 PHE A N 1
ATOM 800 C CA . PHE A 1 105 ? -9.911 14.730 -14.773 1.00 82.88 105 PHE A CA 1
ATOM 801 C C . PHE A 1 105 ? -9.345 16.133 -15.013 1.00 82.88 105 PHE A C 1
ATOM 803 O O . PHE A 1 105 ? -9.159 16.881 -14.047 1.00 82.88 105 PHE A O 1
ATOM 810 N N . PRO A 1 106 ? -9.107 16.522 -16.278 1.00 83.44 106 PRO A N 1
ATOM 811 C CA . PRO A 1 106 ? -8.922 17.923 -16.612 1.00 83.44 106 PRO A CA 1
ATOM 812 C C . PRO A 1 106 ? -10.105 18.716 -16.054 1.00 83.44 106 PRO A C 1
ATOM 814 O O . PRO A 1 106 ? -11.260 18.410 -16.345 1.00 83.44 106 PRO A O 1
ATOM 817 N N . VAL A 1 107 ? -9.812 19.694 -15.207 1.00 81.38 107 VAL A N 1
ATOM 818 C CA . VAL A 1 107 ? -10.773 20.733 -14.849 1.00 81.38 107 VAL A CA 1
ATOM 819 C C . VAL A 1 107 ? -10.571 21.847 -15.857 1.00 81.38 107 VAL A C 1
ATOM 821 O O . VAL A 1 107 ? -9.486 22.424 -15.913 1.00 81.38 107 VAL A O 1
ATOM 824 N N . ASP A 1 108 ? -11.593 22.110 -16.668 1.00 80.38 108 ASP A N 1
ATOM 825 C CA . ASP A 1 108 ? -11.645 23.319 -17.483 1.00 80.38 108 ASP A CA 1
ATOM 826 C C . ASP A 1 108 ? -11.667 24.513 -16.514 1.00 80.38 108 ASP A C 1
ATOM 828 O O . ASP A 1 108 ? -12.672 24.758 -15.840 1.00 80.38 108 ASP A O 1
ATOM 832 N N . VAL A 1 109 ? -10.525 25.189 -16.378 1.00 69.19 109 VAL A N 1
ATOM 833 C CA . VAL A 1 109 ? -10.354 26.431 -15.607 1.00 69.19 109 VAL A CA 1
ATOM 834 C C . VAL A 1 109 ? -10.255 27.629 -16.531 1.00 69.19 109 VAL A C 1
ATOM 836 O O . VAL A 1 109 ? -9.592 27.511 -17.586 1.00 69.19 109 VAL A O 1
#

Sequence (109 aa):
EMNRLGMFVDVTHTGYRTSMEVMEYSNRPVIFSHSNAKALCGHGRNITDEQIKACARTGGIVAIVGLNRFLGEGRTDSDRLADHIEYLVDLAGPNHVGIGLDYAFPVDV

pLDDT: mean 95.65, std 5.61, range [69.19, 98.88]

Foldseek 3Di:
DCLVVVHEAACQPHAPVVLLVCLVPDLAQHEPLEAFECVAPVDRRHDYLVSLQSNLVRVEAYAYELDQNRQHDPDNDVVSSVVRLVVSCVSRNNSRYHHRHPDDDDDPD

Radius of gyration: 14.02 Å; chains: 1; bounding box: 29×38×36 Å